Protein AF-A0A6A0AC71-F1 (afdb_monomer_lite)

pLDDT: mean 83.36, std 10.9, range [49.0, 97.31]

Structure (mmCIF, N/CA/C/O backbone):
data_AF-A0A6A0AC71-F1
#
_entry.id   AF-A0A6A0AC71-F1
#
loop_
_atom_site.group_PDB
_atom_site.id
_atom_site.type_symbol
_atom_site.label_atom_id
_atom_site.label_alt_id
_atom_site.label_comp_id
_atom_site.label_asym_id
_atom_site.label_entity_id
_atom_site.label_seq_id
_atom_site.pdbx_PDB_ins_code
_atom_site.Cartn_x
_atom_site.Cartn_y
_atom_site.Cartn_z
_atom_site.occupancy
_atom_site.B_iso_or_equiv
_atom_site.auth_seq_id
_atom_site.auth_comp_id
_atom_site.auth_asym_id
_atom_site.auth_atom_id
_atom_site.pdbx_PDB_model_num
ATOM 1 N N . LEU A 1 1 ? 9.031 6.923 -9.572 1.00 49.00 1 LEU A N 1
ATOM 2 C CA . LEU A 1 1 ? 8.028 7.834 -8.968 1.00 49.00 1 LEU A CA 1
ATOM 3 C C . LEU A 1 1 ? 6.753 7.114 -8.501 1.00 49.00 1 LEU A C 1
ATOM 5 O O . LEU A 1 1 ? 6.324 7.407 -7.401 1.00 49.00 1 LEU A O 1
ATOM 9 N N . ALA A 1 2 ? 6.187 6.141 -9.233 1.00 58.62 2 ALA A N 1
ATOM 10 C CA . ALA A 1 2 ? 4.900 5.517 -8.858 1.00 58.62 2 ALA A CA 1
ATOM 11 C C . ALA A 1 2 ? 4.961 4.299 -7.903 1.00 58.62 2 ALA A C 1
ATOM 13 O O . ALA A 1 2 ? 3.940 3.901 -7.349 1.00 58.62 2 ALA A O 1
ATOM 14 N N . LEU A 1 3 ? 6.137 3.696 -7.689 1.00 66.56 3 LEU A N 1
ATOM 15 C CA . LEU A 1 3 ? 6.235 2.428 -6.953 1.00 66.56 3 LEU A CA 1
ATOM 16 C C . LEU A 1 3 ? 5.978 2.564 -5.444 1.00 66.56 3 LEU A C 1
ATOM 18 O O . LEU A 1 3 ? 5.352 1.694 -4.841 1.00 66.56 3 LEU A O 1
ATOM 22 N N . VAL A 1 4 ? 6.471 3.650 -4.840 1.00 64.31 4 VAL A N 1
ATOM 23 C CA . VAL A 1 4 ? 6.308 3.925 -3.404 1.00 64.31 4 VAL A CA 1
ATOM 24 C C . VAL A 1 4 ? 4.842 4.228 -3.069 1.00 64.31 4 VAL A C 1
ATOM 26 O O . VAL A 1 4 ? 4.329 3.539 -2.191 1.00 64.31 4 VAL A O 1
ATOM 29 N N . PRO A 1 5 ? 4.131 5.118 -3.797 1.00 66.00 5 PRO A N 1
ATOM 30 C CA . PRO A 1 5 ? 2.692 5.316 -3.612 1.00 66.00 5 PRO A CA 1
ATOM 31 C C . PRO A 1 5 ? 1.892 4.013 -3.732 1.00 66.00 5 PRO A C 1
ATOM 33 O O . PRO A 1 5 ? 1.213 3.633 -2.789 1.00 66.00 5 PRO A O 1
ATOM 36 N N . MET A 1 6 ? 2.074 3.241 -4.815 1.00 72.69 6 MET A N 1
ATOM 37 C CA . MET A 1 6 ? 1.375 1.959 -5.017 1.00 72.69 6 MET A CA 1
ATOM 38 C C . MET A 1 6 ? 1.586 0.980 -3.850 1.00 72.69 6 MET A C 1
ATOM 40 O O . MET A 1 6 ? 0.673 0.265 -3.440 1.00 72.69 6 MET A O 1
ATOM 44 N N . SER A 1 7 ? 2.802 0.944 -3.307 1.00 71.88 7 SER A N 1
ATOM 45 C CA . SER A 1 7 ? 3.137 0.050 -2.201 1.00 71.88 7 SER A CA 1
ATOM 46 C C . SER A 1 7 ? 2.624 0.572 -0.850 1.00 71.88 7 SER A C 1
ATOM 48 O O . SER A 1 7 ? 2.307 -0.230 0.028 1.00 71.88 7 SER A O 1
ATOM 50 N N . GLN A 1 8 ? 2.520 1.893 -0.674 1.00 72.25 8 GLN A N 1
ATOM 51 C CA . GLN A 1 8 ? 1.940 2.527 0.512 1.00 72.25 8 GLN A CA 1
ATOM 52 C C . GLN A 1 8 ? 0.417 2.357 0.562 1.00 72.25 8 GLN A C 1
ATOM 54 O O . GLN A 1 8 ? -0.082 1.966 1.618 1.00 72.25 8 GLN A O 1
ATOM 59 N N . GLU A 1 9 ? -0.295 2.496 -0.560 1.00 76.12 9 GLU A N 1
ATOM 60 C CA . GLU A 1 9 ? -1.743 2.215 -0.612 1.00 76.12 9 GLU A CA 1
ATOM 61 C C . GLU A 1 9 ? -2.036 0.744 -0.278 1.00 76.12 9 GLU A C 1
ATOM 63 O O . GLU A 1 9 ? -2.939 0.424 0.498 1.00 76.12 9 GLU A O 1
ATOM 68 N N . ALA A 1 10 ? -1.177 -0.182 -0.727 1.00 76.62 10 ALA A N 1
ATOM 69 C CA . ALA A 1 10 ? -1.283 -1.593 -0.353 1.00 76.62 10 ALA A CA 1
ATOM 70 C C . ALA A 1 10 ? -1.070 -1.844 1.153 1.00 76.62 10 ALA A C 1
ATOM 72 O O . ALA A 1 10 ? -1.582 -2.830 1.687 1.00 76.62 10 ALA A O 1
ATOM 73 N N . ARG A 1 11 ? -0.342 -0.972 1.868 1.00 77.19 11 ARG A N 1
ATOM 74 C CA . ARG A 1 11 ? -0.282 -1.012 3.343 1.00 77.19 11 ARG A CA 1
ATOM 75 C C . ARG A 1 11 ? -1.524 -0.408 3.986 1.00 77.19 11 ARG A C 1
ATOM 77 O O . ARG A 1 11 ? -1.878 -0.843 5.083 1.00 77.19 11 ARG A O 1
ATOM 84 N N . GLY A 1 12 ? -2.179 0.549 3.331 1.00 75.44 12 GLY A N 1
ATOM 85 C CA . GLY A 1 12 ? -3.483 1.077 3.734 1.00 75.44 12 GLY A CA 1
ATOM 86 C C . GLY A 1 12 ? -4.519 -0.039 3.897 1.00 75.44 12 GLY A C 1
ATOM 87 O O . GLY A 1 12 ? -5.210 -0.083 4.915 1.00 75.44 12 GLY A O 1
ATOM 88 N N . LEU A 1 13 ? -4.516 -1.027 2.993 1.00 75.88 13 LEU A N 1
ATOM 89 C CA . LEU A 1 13 ? -5.344 -2.242 3.094 1.00 75.88 13 LEU A CA 1
ATOM 90 C C . LEU A 1 13 ? -5.103 -3.025 4.395 1.00 75.88 13 LEU A C 1
ATOM 92 O O . LEU A 1 13 ? -6.041 -3.437 5.088 1.00 75.88 13 LEU A O 1
ATOM 96 N N . ASP A 1 14 ? -3.832 -3.223 4.746 1.00 77.62 14 ASP A N 1
ATOM 97 C CA . ASP A 1 14 ? -3.432 -4.001 5.919 1.00 77.62 14 ASP A CA 1
ATOM 98 C C . ASP A 1 14 ? -3.721 -3.240 7.223 1.00 77.62 14 ASP A C 1
ATOM 100 O O . ASP A 1 14 ? -4.229 -3.804 8.196 1.00 77.62 14 ASP A O 1
ATOM 104 N N . ALA A 1 15 ? -3.370 -1.954 7.264 1.00 83.88 15 ALA A N 1
ATOM 105 C CA . ALA A 1 15 ? -3.467 -1.115 8.452 1.00 83.88 15 ALA A CA 1
ATOM 106 C C . ALA A 1 15 ? -4.898 -0.634 8.717 1.00 83.88 15 ALA A C 1
ATOM 108 O O . ALA A 1 15 ? -5.348 -0.702 9.861 1.00 83.88 15 ALA A O 1
ATOM 109 N N . GLY A 1 16 ? -5.621 -0.210 7.678 1.00 87.31 16 GLY A N 1
ATOM 110 C CA . GLY A 1 16 ? -6.992 0.288 7.775 1.00 87.31 16 GLY A CA 1
ATOM 111 C C . GLY A 1 16 ? -7.946 -0.776 8.303 1.00 87.31 16 GLY A C 1
ATOM 112 O O . GLY A 1 16 ? -8.660 -0.533 9.272 1.00 87.31 16 GLY A O 1
ATOM 113 N N . THR A 1 17 ? -7.870 -2.004 7.779 1.00 86.50 17 THR A N 1
ATOM 114 C CA . THR A 1 17 ? -8.710 -3.115 8.261 1.00 86.50 17 THR A CA 1
ATOM 115 C C . THR A 1 17 ? -8.447 -3.434 9.739 1.00 86.50 17 THR A C 1
ATOM 117 O O . THR A 1 17 ? -9.380 -3.627 10.518 1.00 86.50 17 THR A O 1
ATOM 120 N N . ARG A 1 18 ? -7.175 -3.438 10.170 1.00 88.94 18 ARG A N 1
ATOM 121 C CA . ARG A 1 18 ? -6.819 -3.658 11.585 1.00 88.94 18 ARG A CA 1
ATOM 122 C C . ARG A 1 18 ? -7.280 -2.517 12.488 1.00 88.94 18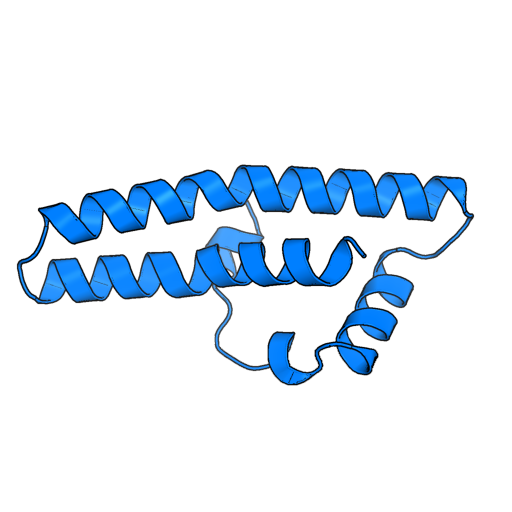 ARG A C 1
ATOM 124 O 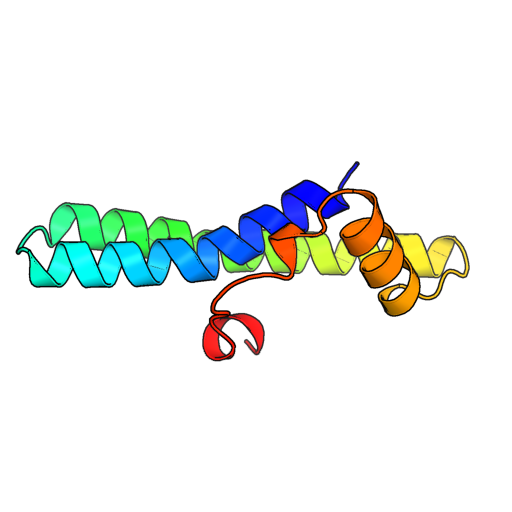O . ARG A 1 18 ? -7.698 -2.769 13.618 1.00 88.94 18 ARG A O 1
ATOM 131 N N . LEU A 1 19 ? -7.185 -1.277 12.015 1.00 91.56 19 LEU A N 1
ATOM 132 C CA . LEU A 1 19 ? -7.642 -0.105 12.755 1.00 91.56 19 LEU A CA 1
ATOM 133 C C . LEU A 1 19 ? -9.167 -0.113 12.911 1.00 91.56 19 LEU A C 1
ATOM 135 O O . LEU A 1 19 ? -9.650 0.084 14.021 1.00 91.56 19 LEU A O 1
ATOM 139 N N . ALA A 1 20 ? -9.912 -0.425 11.848 1.00 92.75 20 ALA A N 1
ATOM 140 C CA . ALA A 1 20 ? -11.366 -0.570 11.903 1.00 92.75 20 ALA A CA 1
ATOM 141 C C . ALA A 1 20 ? -11.796 -1.650 12.913 1.00 92.75 20 ALA A C 1
ATOM 143 O O . ALA A 1 20 ? -12.681 -1.412 13.738 1.00 92.75 20 ALA A O 1
ATOM 144 N N . ALA A 1 21 ? -11.116 -2.803 12.921 1.00 92.06 21 ALA A N 1
ATOM 145 C CA . ALA A 1 21 ? -11.372 -3.867 13.893 1.00 92.06 21 ALA A CA 1
ATOM 146 C C . ALA A 1 21 ? -11.117 -3.412 15.342 1.00 92.06 21 ALA A C 1
ATOM 148 O O . ALA A 1 21 ? -11.920 -3.690 16.232 1.00 92.06 21 ALA A O 1
ATOM 149 N N . ARG A 1 22 ? -10.029 -2.665 15.583 1.00 94.12 22 ARG A N 1
ATOM 150 C CA . ARG A 1 22 ? -9.729 -2.087 16.904 1.00 94.12 22 ARG A CA 1
ATOM 151 C C . ARG A 1 22 ? -10.785 -1.079 17.352 1.00 94.12 22 ARG A C 1
ATOM 153 O O . ARG A 1 22 ? -11.237 -1.163 18.485 1.00 94.12 22 ARG A O 1
ATOM 160 N N . LEU A 1 23 ? -11.194 -0.168 16.469 1.00 96.38 23 LEU A N 1
ATOM 161 C CA . LEU A 1 23 ? -12.219 0.840 16.762 1.00 96.38 23 LEU A CA 1
ATOM 162 C C . LEU A 1 23 ? -13.568 0.194 17.100 1.00 96.38 23 LEU A C 1
ATOM 164 O O . LEU A 1 23 ? -14.202 0.582 18.077 1.00 96.38 23 LEU A O 1
ATOM 168 N N . THR A 1 24 ? -13.944 -0.853 16.360 1.00 95.56 24 THR A N 1
ATOM 169 C CA . THR A 1 24 ? -15.139 -1.664 16.647 1.00 95.56 24 THR A CA 1
ATOM 170 C C . THR A 1 24 ? -15.054 -2.299 18.038 1.00 95.56 24 THR A C 1
ATOM 172 O O . THR A 1 24 ? -15.992 -2.194 18.823 1.00 95.56 24 THR A O 1
ATOM 175 N N . GLY A 1 25 ? -13.911 -2.907 18.383 1.00 95.31 25 GLY A N 1
ATOM 176 C CA . GLY A 1 25 ? -13.685 -3.503 19.706 1.00 95.31 25 GLY A CA 1
ATOM 177 C C . GLY A 1 25 ? -13.718 -2.493 20.860 1.00 95.31 25 GLY A C 1
ATOM 178 O O . GLY A 1 25 ? -14.089 -2.853 21.973 1.00 95.31 25 GLY A O 1
ATOM 179 N N . SER A 1 26 ? -13.388 -1.228 20.589 1.00 96.25 26 SER A N 1
ATOM 180 C CA . SER A 1 26 ? -13.495 -0.116 21.542 1.00 96.25 26 SER A CA 1
ATOM 181 C C . SER A 1 26 ? -14.887 0.536 21.588 1.00 96.25 26 SER A C 1
ATOM 183 O O . SER A 1 26 ? -15.079 1.485 22.345 1.00 96.25 26 SER A O 1
ATOM 185 N N . GLY A 1 27 ? -15.852 0.065 20.789 1.00 96.62 27 GLY A N 1
ATOM 186 C CA . GLY A 1 27 ? -17.216 0.603 20.722 1.00 96.62 27 GLY A CA 1
ATOM 187 C C . GLY A 1 27 ? -17.399 1.823 19.810 1.00 96.62 27 GLY A C 1
ATOM 188 O O . GLY A 1 27 ? -18.522 2.310 19.669 1.00 96.62 27 GLY A O 1
ATOM 189 N N . ASP A 1 28 ? -16.346 2.304 19.140 1.00 97.25 28 ASP A N 1
ATOM 190 C CA . ASP A 1 28 ? -16.431 3.410 18.177 1.00 97.25 28 ASP A CA 1
ATOM 191 C C . ASP A 1 28 ? -16.772 2.899 16.769 1.00 97.25 28 ASP A C 1
ATOM 193 O O . ASP A 1 28 ? -15.961 2.883 15.835 1.00 97.25 28 ASP A O 1
ATOM 197 N N . ASN A 1 29 ? -18.022 2.468 16.618 1.00 96.25 29 ASN A N 1
ATOM 198 C CA . ASN A 1 29 ? -18.525 1.898 15.369 1.00 96.25 29 ASN A CA 1
ATOM 199 C C . ASN A 1 29 ? -18.590 2.924 14.227 1.00 96.25 29 ASN A C 1
ATOM 201 O O . ASN A 1 29 ? -18.470 2.557 13.057 1.00 96.25 29 ASN A O 1
ATOM 205 N N . ARG A 1 30 ? -18.762 4.216 14.543 1.00 97.31 30 ARG A N 1
ATOM 206 C CA . ARG A 1 30 ? -18.835 5.274 13.528 1.00 97.31 30 ARG A CA 1
ATOM 207 C C . ARG A 1 30 ? -17.477 5.472 12.865 1.00 97.31 30 ARG A C 1
ATOM 209 O O . ARG A 1 30 ? -17.399 5.455 11.636 1.00 97.31 30 ARG A O 1
ATOM 216 N N . SER A 1 31 ? -16.419 5.632 13.657 1.00 96.75 31 SER A N 1
ATOM 217 C CA . SER A 1 31 ? -15.067 5.775 13.114 1.00 96.75 31 SER A CA 1
ATOM 218 C C . SER A 1 31 ? -14.615 4.492 12.420 1.00 96.75 31 SER A C 1
ATOM 220 O O . SER A 1 31 ? -14.023 4.563 11.344 1.00 96.75 31 SER A O 1
ATOM 222 N N . ALA A 1 32 ? -14.956 3.320 12.972 1.00 96.38 32 ALA A N 1
ATOM 223 C CA . ALA A 1 32 ? -14.663 2.035 12.339 1.00 96.38 32 ALA A CA 1
ATOM 224 C C . ALA A 1 32 ? -15.247 1.936 10.920 1.00 96.38 32 ALA A C 1
ATOM 226 O O . ALA A 1 32 ? -14.531 1.555 9.996 1.00 96.38 32 ALA A O 1
ATOM 227 N N . ALA A 1 33 ? -16.509 2.336 10.724 1.00 95.31 33 ALA A N 1
ATOM 228 C CA . ALA A 1 33 ? -17.163 2.310 9.415 1.00 95.31 33 ALA A CA 1
ATOM 229 C C . ALA A 1 33 ? -16.487 3.241 8.391 1.00 95.31 33 ALA A C 1
ATOM 231 O O . ALA A 1 33 ? -16.327 2.870 7.228 1.00 95.31 33 ALA A O 1
ATOM 232 N N . ILE A 1 34 ? -16.048 4.429 8.822 1.00 95.62 34 ILE A N 1
ATOM 233 C CA . ILE A 1 34 ? -15.318 5.375 7.962 1.00 95.62 34 ILE A CA 1
ATOM 234 C C . ILE A 1 34 ? -13.972 4.777 7.539 1.00 95.62 34 ILE A C 1
ATOM 236 O O . ILE A 1 34 ? -13.665 4.734 6.349 1.00 95.62 34 ILE A O 1
ATOM 240 N N . VAL A 1 35 ? -13.194 4.263 8.496 1.00 94.12 35 VAL A N 1
ATOM 241 C CA . VAL A 1 35 ? -11.888 3.644 8.220 1.00 94.12 35 VAL A CA 1
ATOM 242 C C . VAL A 1 35 ? -12.035 2.423 7.311 1.00 94.12 35 VAL A C 1
ATOM 244 O O . VAL A 1 35 ? -11.234 2.238 6.398 1.00 94.12 35 VAL A O 1
ATOM 247 N N . GLN A 1 36 ? -13.072 1.609 7.522 1.00 92.19 36 GLN A N 1
ATOM 248 C CA . GLN A 1 36 ? -13.360 0.442 6.691 1.00 92.19 36 GLN A CA 1
ATOM 249 C C . GLN A 1 36 ? -13.639 0.836 5.236 1.00 92.19 36 GLN A C 1
ATOM 251 O O . GLN A 1 36 ? -13.147 0.168 4.329 1.00 92.19 36 GLN A O 1
ATOM 256 N N . ARG A 1 37 ? -14.399 1.915 5.013 1.00 92.69 37 ARG A N 1
ATOM 257 C CA . ARG A 1 37 ? -14.691 2.421 3.669 1.00 92.69 37 ARG A CA 1
ATOM 258 C C . ARG A 1 37 ? -13.434 2.937 2.973 1.00 92.69 37 ARG A C 1
ATOM 260 O O . ARG A 1 37 ? -13.183 2.539 1.844 1.00 92.69 37 ARG A O 1
ATOM 267 N N . ILE A 1 38 ? -12.620 3.737 3.664 1.00 90.00 38 ILE A N 1
ATOM 268 C CA . ILE A 1 38 ? -11.339 4.227 3.126 1.00 90.00 38 ILE A CA 1
ATOM 269 C C . ILE A 1 38 ? -10.453 3.039 2.728 1.00 90.00 38 ILE A C 1
ATOM 271 O O . ILE A 1 38 ? -9.977 2.965 1.603 1.00 90.00 38 ILE A O 1
ATOM 275 N N . ALA A 1 39 ? -10.314 2.044 3.609 1.00 88.25 39 ALA A N 1
ATOM 276 C CA . ALA A 1 39 ? -9.530 0.847 3.313 1.00 88.25 39 ALA A CA 1
ATOM 277 C C . ALA A 1 39 ? -10.070 0.048 2.111 1.00 88.25 39 ALA A C 1
ATOM 279 O O . ALA A 1 39 ? -9.298 -0.611 1.427 1.00 88.25 39 ALA A O 1
ATOM 280 N N . GLN A 1 40 ? -11.378 0.078 1.840 1.00 87.25 40 GLN A N 1
ATOM 281 C CA . GLN A 1 40 ? -11.950 -0.573 0.657 1.00 87.25 40 GLN A CA 1
ATOM 282 C C . GLN A 1 40 ? -11.624 0.184 -0.636 1.00 87.25 40 GLN A C 1
ATOM 284 O O . GLN A 1 40 ? -11.359 -0.456 -1.653 1.00 87.25 40 GLN A O 1
ATOM 289 N N . GLU A 1 41 ? -11.615 1.517 -0.601 1.00 87.06 41 GLU A N 1
ATOM 290 C CA . GLU A 1 41 ? -11.296 2.363 -1.759 1.00 87.06 41 GLU A CA 1
ATOM 291 C C . GLU A 1 41 ? -9.841 2.151 -2.231 1.00 87.06 41 GLU A C 1
ATOM 293 O O . GLU A 1 41 ? -9.586 2.089 -3.438 1.00 87.06 41 GLU A O 1
ATOM 298 N N . GLU A 1 42 ? -8.913 1.868 -1.307 1.00 86.69 42 GLU A N 1
ATOM 299 C CA . GLU A 1 42 ? -7.504 1.612 -1.644 1.00 86.69 42 GLU A CA 1
ATOM 300 C C . GLU A 1 42 ? -7.272 0.376 -2.532 1.00 86.69 42 GLU A C 1
ATOM 302 O O . GLU A 1 42 ? -6.261 0.301 -3.233 1.00 86.69 42 GLU A O 1
ATOM 307 N N . HIS A 1 43 ? -8.203 -0.588 -2.589 1.00 83.88 43 HIS A N 1
ATOM 308 C CA . HIS A 1 43 ? -8.069 -1.733 -3.502 1.00 83.88 43 HIS A CA 1
ATOM 309 C C . HIS A 1 43 ? -8.024 -1.285 -4.965 1.00 83.88 43 HIS A C 1
ATOM 311 O O . HIS A 1 43 ? -7.185 -1.757 -5.738 1.00 83.88 43 HIS A O 1
ATOM 317 N N . ALA A 1 44 ? -8.914 -0.365 -5.345 1.00 84.88 44 ALA A N 1
ATOM 318 C CA . ALA A 1 44 ? -8.978 0.143 -6.709 1.00 84.88 44 ALA A CA 1
ATOM 319 C C . ALA A 1 44 ? -7.720 0.954 -7.047 1.00 84.88 44 ALA A C 1
ATOM 321 O O . ALA A 1 44 ? -7.164 0.802 -8.136 1.00 84.88 44 ALA A O 1
ATOM 322 N N . HIS A 1 45 ? -7.222 1.750 -6.097 1.00 84.44 45 HIS A N 1
ATOM 323 C CA . HIS A 1 45 ? -5.986 2.515 -6.263 1.00 84.44 45 HIS A CA 1
ATOM 324 C C . HIS A 1 45 ? -4.778 1.601 -6.501 1.00 84.44 45 HIS A C 1
ATOM 326 O O . HIS A 1 45 ? -4.029 1.795 -7.464 1.00 84.44 45 HIS A O 1
ATOM 332 N N . VAL A 1 46 ? -4.623 0.552 -5.684 1.00 85.50 46 VAL A N 1
ATOM 333 C CA . VAL A 1 46 ? -3.547 -0.439 -5.845 1.00 85.50 46 VAL A CA 1
ATOM 334 C C . VAL A 1 46 ? -3.665 -1.162 -7.186 1.00 85.50 46 VAL A C 1
ATOM 336 O O . VAL A 1 46 ? -2.666 -1.287 -7.896 1.00 85.50 46 VAL A O 1
ATOM 339 N N . ALA A 1 47 ? -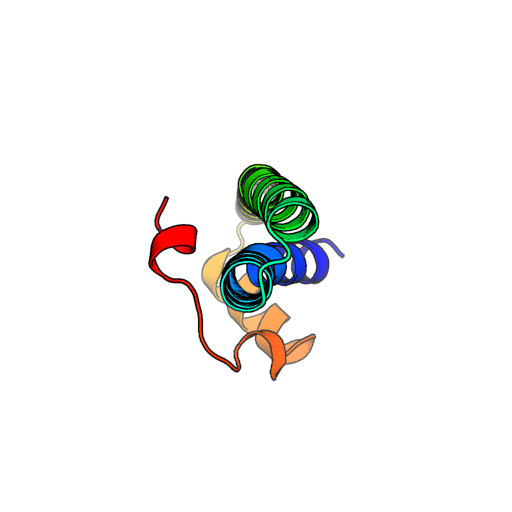4.866 -1.605 -7.570 1.00 86.31 47 ALA A N 1
ATOM 340 C CA . ALA A 1 47 ? -5.091 -2.312 -8.831 1.00 86.31 47 ALA A CA 1
ATOM 341 C C . ALA A 1 47 ? -4.697 -1.463 -10.051 1.00 86.31 47 ALA A C 1
ATOM 343 O O . ALA A 1 47 ? -3.981 -1.940 -10.938 1.00 86.31 47 ALA A O 1
ATOM 344 N N . VAL A 1 48 ? -5.098 -0.188 -10.068 1.00 87.94 48 VAL A N 1
ATOM 345 C CA . VAL A 1 48 ? -4.721 0.767 -11.122 1.00 87.94 48 VAL A CA 1
ATOM 346 C C . VAL A 1 48 ? -3.207 0.983 -11.148 1.00 87.94 48 VAL A C 1
ATOM 348 O O . VAL A 1 48 ? -2.605 0.954 -12.225 1.00 87.94 48 VAL A O 1
ATOM 351 N N . GLY A 1 49 ? -2.572 1.134 -9.982 1.00 86.00 49 GLY A N 1
ATOM 352 C CA . GLY A 1 49 ? -1.118 1.262 -9.871 1.00 86.00 49 GLY A CA 1
ATOM 353 C C . GLY A 1 49 ? -0.374 0.057 -10.454 1.00 86.00 49 GLY A C 1
ATOM 354 O O . GLY A 1 49 ? 0.550 0.224 -11.253 1.00 86.00 49 GLY A O 1
ATOM 355 N N . VAL A 1 50 ? -0.819 -1.161 -10.127 1.00 87.38 50 VAL A N 1
ATOM 356 C CA . VAL A 1 50 ? -0.231 -2.408 -10.640 1.00 87.38 50 VAL A CA 1
ATOM 357 C C . VAL A 1 50 ? -0.403 -2.518 -12.154 1.00 87.38 50 VAL A C 1
ATOM 359 O O . VAL A 1 50 ? 0.544 -2.896 -12.847 1.00 87.38 50 VAL A O 1
ATOM 362 N N . ALA A 1 51 ? -1.583 -2.183 -12.682 1.00 89.25 51 ALA A N 1
ATOM 363 C CA . ALA A 1 51 ? -1.854 -2.226 -14.117 1.00 89.25 51 ALA A CA 1
ATOM 364 C C . ALA A 1 51 ? -0.944 -1.264 -14.899 1.00 89.25 51 ALA A C 1
ATOM 366 O O . ALA A 1 51 ? -0.331 -1.662 -15.893 1.00 89.25 51 ALA A O 1
ATOM 367 N N . TRP A 1 52 ? -0.792 -0.027 -14.420 1.00 89.75 52 TRP A N 1
ATOM 368 C CA . TRP A 1 52 ? 0.113 0.951 -15.026 1.00 89.75 52 TRP A CA 1
ATOM 369 C C . TRP A 1 52 ? 1.574 0.530 -14.937 1.00 89.75 52 TRP A C 1
ATOM 371 O O . TRP A 1 52 ? 2.298 0.633 -15.926 1.00 89.75 52 TRP A O 1
ATOM 381 N N . PHE A 1 53 ? 2.007 0.024 -13.782 1.00 88.25 53 PHE A N 1
ATOM 382 C CA . PHE A 1 53 ? 3.378 -0.443 -13.609 1.00 88.25 53 PHE A CA 1
ATOM 383 C C . PHE A 1 53 ? 3.715 -1.575 -14.584 1.00 88.25 53 PHE A C 1
ATOM 385 O O . PHE A 1 53 ? 4.750 -1.513 -15.247 1.00 88.25 53 PHE A O 1
ATOM 392 N N . LYS A 1 54 ? 2.817 -2.559 -14.735 1.00 89.81 54 LYS A N 1
ATO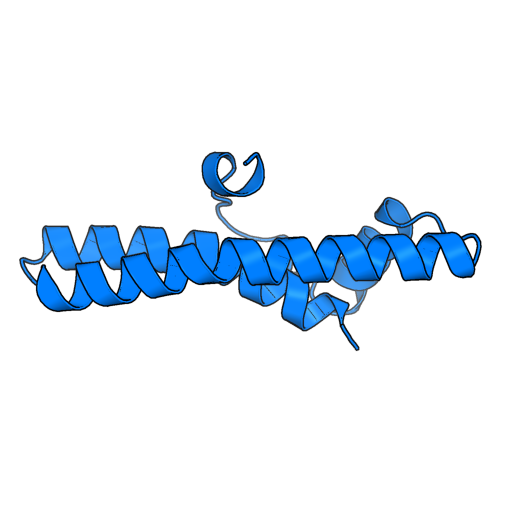M 393 C CA . LYS A 1 54 ? 2.963 -3.631 -15.729 1.00 89.81 54 LYS A CA 1
ATOM 394 C C . LYS A 1 54 ? 3.050 -3.070 -17.144 1.00 89.81 54 LYS A C 1
ATOM 396 O O . LYS A 1 54 ? 4.021 -3.349 -17.830 1.00 89.81 54 LYS A O 1
ATOM 401 N N . ARG A 1 55 ? 2.120 -2.192 -17.533 1.00 91.06 55 ARG A N 1
ATOM 402 C CA . ARG A 1 55 ? 2.100 -1.595 -18.877 1.00 91.06 55 ARG A CA 1
ATOM 403 C C . ARG A 1 55 ? 3.382 -0.829 -19.212 1.00 91.06 55 ARG A C 1
ATOM 405 O O . ARG A 1 55 ? 3.847 -0.894 -20.344 1.00 91.06 55 ARG A O 1
ATOM 412 N N . VAL A 1 56 ? 3.951 -0.106 -18.248 1.00 91.25 56 VAL A N 1
ATOM 413 C CA . VAL A 1 56 ? 5.229 0.599 -18.432 1.00 91.25 56 VAL A CA 1
ATOM 414 C C . VAL A 1 56 ? 6.391 -0.386 -18.540 1.00 91.25 56 VAL A C 1
ATOM 416 O O . VAL A 1 56 ? 7.262 -0.187 -19.377 1.00 91.25 56 VAL A O 1
ATOM 419 N N . CYS A 1 57 ? 6.407 -1.444 -17.727 1.00 92.31 57 CYS A N 1
ATOM 420 C CA . CYS A 1 57 ? 7.433 -2.479 -17.827 1.00 92.31 57 CYS A CA 1
ATOM 421 C C . CYS A 1 57 ? 7.387 -3.175 -19.191 1.00 92.31 57 CYS A C 1
ATOM 423 O O . CYS A 1 57 ? 8.425 -3.293 -19.829 1.00 92.31 57 CYS A O 1
ATOM 425 N N . ASP A 1 58 ? 6.193 -3.533 -19.666 1.00 93.56 58 ASP A N 1
ATOM 426 C CA . ASP A 1 58 ? 5.996 -4.167 -20.972 1.00 93.56 58 ASP A CA 1
ATOM 427 C C . ASP A 1 58 ? 6.465 -3.251 -22.113 1.00 93.56 58 ASP A C 1
ATOM 429 O O . ASP A 1 58 ? 7.152 -3.692 -23.028 1.00 93.56 58 ASP A O 1
ATOM 433 N N . ALA A 1 59 ? 6.155 -1.951 -22.042 1.00 94.50 59 ALA A N 1
ATOM 434 C CA . ALA A 1 59 ? 6.586 -0.971 -23.043 1.00 94.50 59 ALA A CA 1
ATOM 435 C C . ALA A 1 59 ? 8.108 -0.736 -23.068 1.00 94.50 59 ALA A C 1
ATOM 437 O O . ALA A 1 59 ? 8.633 -0.246 -24.066 1.00 94.50 59 ALA A O 1
ATOM 438 N N . LEU A 1 60 ? 8.804 -1.049 -21.973 1.00 94.25 60 LEU A N 1
ATOM 439 C CA . LEU A 1 60 ? 10.252 -0.889 -21.824 1.00 94.25 60 LEU A CA 1
ATOM 440 C C . LEU A 1 60 ? 11.015 -2.221 -21.910 1.00 94.25 60 LEU A C 1
ATOM 442 O O . LEU A 1 60 ? 12.222 -2.227 -21.680 1.00 94.25 60 LEU A O 1
ATOM 446 N N . ASP A 1 61 ? 10.325 -3.327 -22.204 1.00 94.44 61 ASP A N 1
ATOM 447 C CA . ASP A 1 61 ? 10.868 -4.694 -22.193 1.00 94.44 61 ASP A CA 1
ATOM 448 C C . ASP A 1 61 ? 11.551 -5.073 -20.860 1.00 94.44 61 ASP A C 1
ATOM 450 O O . ASP A 1 61 ? 12.609 -5.700 -20.792 1.00 94.44 61 ASP A O 1
ATOM 454 N N . LEU A 1 62 ? 10.944 -4.647 -19.748 1.00 93.50 62 LEU A N 1
ATOM 455 C CA . LEU A 1 62 ? 11.430 -4.895 -18.393 1.00 93.50 62 LEU A CA 1
ATOM 456 C C . LEU A 1 62 ? 10.609 -5.980 -17.695 1.00 93.50 62 LEU A C 1
ATOM 458 O O . LEU A 1 62 ? 9.382 -6.013 -17.743 1.00 93.50 62 LEU A O 1
ATOM 462 N N . GLN A 1 63 ? 11.287 -6.822 -16.916 1.00 92.88 63 GLN A N 1
ATOM 463 C CA . GLN A 1 63 ? 10.630 -7.817 -16.070 1.00 92.88 63 GLN A CA 1
ATOM 464 C C . GLN A 1 63 ? 10.025 -7.156 -14.821 1.00 92.88 63 GLN A C 1
ATOM 466 O O . GLN A 1 63 ? 10.714 -6.938 -13.819 1.00 92.88 63 GLN A O 1
ATOM 471 N N . ALA A 1 64 ? 8.719 -6.870 -14.855 1.00 87.88 64 ALA A N 1
ATOM 472 C CA . ALA A 1 64 ? 8.011 -6.101 -13.824 1.00 87.88 64 ALA A CA 1
ATOM 473 C C . ALA A 1 64 ? 8.264 -6.599 -12.388 1.00 87.88 64 ALA A C 1
ATOM 475 O O . ALA A 1 64 ? 8.570 -5.812 -11.496 1.00 87.88 64 ALA A O 1
ATOM 476 N N . VAL A 1 65 ? 8.187 -7.912 -12.147 1.00 87.31 65 VAL A N 1
ATOM 477 C CA . VAL A 1 65 ? 8.376 -8.489 -10.802 1.00 87.31 65 VAL A CA 1
ATOM 478 C C . VAL A 1 65 ? 9.801 -8.280 -10.287 1.00 87.31 65 VAL A C 1
ATOM 480 O O . VAL A 1 65 ? 9.993 -7.956 -9.113 1.00 87.31 65 VAL A O 1
ATOM 483 N N . GLN A 1 66 ? 10.803 -8.463 -11.150 1.00 89.06 66 GLN A N 1
ATOM 484 C CA . GLN A 1 66 ? 12.205 -8.269 -10.783 1.00 89.06 66 GLN A CA 1
ATOM 485 C C . GLN A 1 66 ? 12.486 -6.792 -10.508 1.00 89.06 66 GLN A C 1
ATOM 487 O O . GLN A 1 66 ? 13.070 -6.464 -9.475 1.00 89.06 66 GLN A O 1
ATOM 492 N N . LEU A 1 67 ? 11.991 -5.906 -11.378 1.00 88.25 67 LEU A N 1
ATOM 493 C CA . LEU A 1 67 ? 12.125 -4.463 -11.216 1.00 88.25 67 LEU A CA 1
ATOM 494 C C . LEU A 1 67 ? 11.454 -3.978 -9.928 1.00 88.25 67 LEU A C 1
ATOM 496 O O . LEU A 1 67 ? 12.057 -3.213 -9.178 1.00 88.25 67 LEU A O 1
ATOM 500 N N . PHE A 1 68 ? 10.244 -4.460 -9.635 1.00 86.19 68 PHE A N 1
ATOM 501 C CA . PHE A 1 68 ? 9.528 -4.133 -8.405 1.00 86.19 68 PHE A CA 1
ATOM 502 C C . PHE A 1 68 ? 10.329 -4.549 -7.173 1.00 86.19 68 PHE A C 1
ATOM 504 O O . PHE A 1 68 ? 10.580 -3.727 -6.297 1.00 86.19 68 PHE A O 1
ATOM 511 N N . ARG A 1 69 ? 10.793 -5.805 -7.118 1.00 84.62 69 ARG A N 1
ATOM 512 C CA . ARG A 1 69 ? 11.605 -6.304 -5.996 1.00 84.62 69 ARG A CA 1
ATOM 513 C C . ARG A 1 69 ? 12.877 -5.485 -5.805 1.00 84.62 69 ARG A C 1
ATOM 515 O O . ARG A 1 69 ? 13.177 -5.092 -4.680 1.00 84.62 69 ARG A O 1
ATOM 522 N N . HIS A 1 70 ? 13.584 -5.200 -6.895 1.00 87.25 70 HIS A N 1
ATOM 523 C CA . HIS A 1 70 ? 14.798 -4.393 -6.869 1.00 87.25 70 HIS A CA 1
ATOM 524 C C . HIS A 1 70 ? 14.522 -2.981 -6.335 1.00 87.25 70 HIS A C 1
ATOM 526 O O . HIS A 1 70 ? 15.185 -2.523 -5.407 1.00 87.25 70 HIS A O 1
ATOM 532 N N . GLN A 1 71 ? 13.502 -2.305 -6.867 1.00 85.12 71 GLN A N 1
ATOM 533 C CA . GLN A 1 71 ? 13.164 -0.941 -6.466 1.00 85.12 71 GLN A CA 1
ATOM 534 C C . GLN A 1 71 ? 12.627 -0.858 -5.033 1.00 85.12 71 GLN A C 1
ATOM 536 O O . GLN A 1 71 ? 13.017 0.055 -4.310 1.00 85.12 71 GLN A O 1
ATOM 541 N N . VAL A 1 72 ? 11.788 -1.801 -4.586 1.00 83.50 72 VAL A N 1
ATOM 542 C CA . VAL A 1 72 ? 11.338 -1.844 -3.184 1.00 83.50 72 VAL A CA 1
ATOM 543 C C . VAL A 1 72 ? 12.525 -2.076 -2.255 1.00 83.50 72 VAL A C 1
ATOM 545 O O . VAL A 1 72 ? 12.658 -1.363 -1.266 1.00 83.50 72 VAL A O 1
ATOM 548 N N . SER A 1 73 ? 13.421 -3.010 -2.579 1.00 82.12 73 SER A N 1
ATOM 549 C CA . SER A 1 73 ? 14.607 -3.261 -1.755 1.00 82.12 73 SER A CA 1
ATOM 550 C C . SER A 1 73 ? 15.527 -2.040 -1.668 1.00 82.12 73 SER A C 1
ATOM 552 O O . SER A 1 73 ? 16.090 -1.787 -0.607 1.00 82.12 73 SER A O 1
ATOM 554 N N . ALA A 1 74 ? 15.683 -1.293 -2.764 1.00 84.06 74 ALA A N 1
ATOM 555 C CA . ALA A 1 74 ? 16.571 -0.136 -2.824 1.00 84.06 74 ALA A CA 1
ATOM 556 C C . ALA A 1 74 ? 15.978 1.122 -2.170 1.00 84.06 74 ALA A C 1
ATOM 558 O O . ALA A 1 74 ? 16.696 1.877 -1.523 1.00 84.06 74 ALA A O 1
ATOM 559 N N . LEU A 1 75 ? 14.678 1.369 -2.352 1.00 79.38 75 LEU A N 1
ATOM 560 C CA . LEU A 1 75 ? 14.044 2.641 -1.985 1.00 79.38 75 LEU A CA 1
ATOM 561 C C . LEU A 1 75 ? 13.199 2.551 -0.716 1.00 79.38 75 LEU A C 1
ATOM 563 O O . LEU A 1 75 ? 12.909 3.569 -0.091 1.00 79.38 75 LEU A O 1
ATOM 567 N N . SER A 1 76 ? 12.716 1.363 -0.359 1.00 74.31 76 SER A N 1
ATOM 568 C CA . SER A 1 76 ? 11.792 1.179 0.761 1.00 74.31 76 SER A CA 1
ATOM 569 C C . SER A 1 76 ? 11.863 -0.246 1.328 1.00 74.31 76 SER A C 1
ATOM 571 O O . SER A 1 76 ? 10.881 -0.984 1.282 1.00 74.31 76 SER A O 1
ATOM 573 N N . PRO A 1 77 ? 13.001 -0.669 1.898 1.00 74.25 77 PRO A N 1
ATOM 574 C CA . PRO A 1 77 ? 13.161 -2.034 2.405 1.00 74.25 77 PRO A CA 1
ATOM 575 C C . PRO A 1 77 ? 12.161 -2.382 3.524 1.00 74.25 77 PRO A C 1
ATOM 577 O O . PRO A 1 77 ? 11.745 -3.532 3.658 1.00 74.25 77 PRO A O 1
ATOM 580 N N . ASP A 1 78 ? 11.708 -1.390 4.295 1.00 75.50 78 ASP A N 1
ATOM 581 C CA . ASP A 1 78 ? 10.728 -1.583 5.372 1.00 75.50 78 ASP A CA 1
ATOM 582 C C . ASP A 1 78 ? 9.300 -1.840 4.872 1.00 75.50 78 ASP A C 1
ATOM 584 O O . ASP A 1 78 ? 8.464 -2.334 5.627 1.00 75.50 78 ASP A O 1
ATOM 588 N N . LEU A 1 79 ? 9.012 -1.572 3.593 1.00 70.25 79 LEU A N 1
ATOM 589 C CA . LEU A 1 79 ? 7.735 -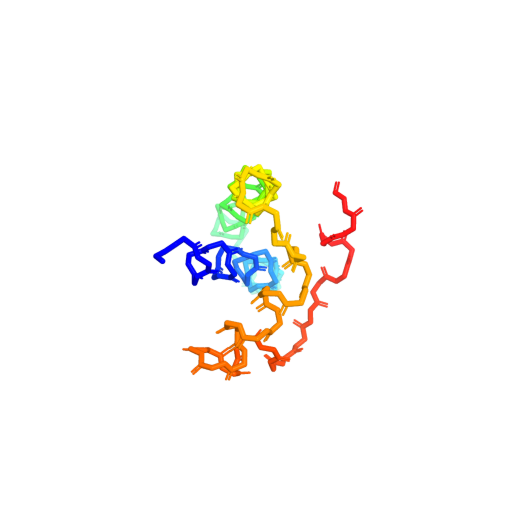1.929 2.967 1.00 70.25 79 LEU A CA 1
ATOM 590 C C . LEU A 1 79 ? 7.549 -3.453 2.858 1.00 70.25 79 LEU A C 1
ATOM 592 O O . LEU A 1 79 ? 6.415 -3.927 2.803 1.00 70.25 79 LEU A O 1
ATOM 596 N N . LEU A 1 80 ? 8.646 -4.220 2.877 1.00 67.50 80 LEU A N 1
ATOM 597 C CA . LEU A 1 80 ? 8.634 -5.687 2.897 1.00 67.50 80 LEU A CA 1
ATOM 598 C C . LEU A 1 80 ? 8.561 -6.271 4.317 1.00 67.50 80 LEU A C 1
ATOM 600 O O . LEU A 1 80 ? 8.496 -7.490 4.466 1.00 67.50 80 LEU A O 1
ATOM 604 N N . LYS A 1 81 ? 8.557 -5.431 5.360 1.00 66.44 81 LYS A N 1
ATOM 605 C CA . LYS A 1 81 ? 8.495 -5.861 6.762 1.00 66.44 81 LYS A CA 1
ATOM 606 C C . LYS A 1 81 ? 7.087 -5.670 7.339 1.00 66.44 81 LYS A C 1
ATOM 608 O O . LYS A 1 81 ? 6.477 -4.608 7.205 1.00 66.44 81 LYS A O 1
ATOM 613 N N . GLY A 1 82 ? 6.600 -6.679 8.063 1.00 67.50 82 GLY A N 1
ATOM 614 C CA . GLY A 1 82 ? 5.346 -6.632 8.826 1.00 67.50 82 GLY A CA 1
ATOM 615 C C . GLY A 1 82 ? 4.313 -7.675 8.395 1.00 67.50 82 GLY A C 1
ATOM 616 O O . GLY A 1 82 ? 4.560 -8.488 7.510 1.00 67.50 82 GLY A O 1
ATOM 617 N N . SER A 1 83 ? 3.152 -7.670 9.055 1.00 68.00 83 SER A N 1
ATOM 618 C CA . SER A 1 83 ? 2.052 -8.584 8.739 1.00 68.00 83 SER A CA 1
ATOM 619 C C . SER A 1 83 ? 1.238 -8.087 7.543 1.00 68.00 83 SER A C 1
ATOM 621 O O . SER A 1 83 ? 0.669 -6.990 7.565 1.00 68.00 83 SER A O 1
ATOM 623 N N . PHE A 1 84 ? 1.169 -8.926 6.511 1.00 71.50 84 PHE A N 1
ATOM 624 C CA . PHE A 1 84 ? 0.405 -8.677 5.292 1.00 71.50 84 PHE A CA 1
ATOM 625 C C . PHE A 1 84 ? -0.995 -9.291 5.384 1.00 71.50 84 PHE A C 1
ATOM 627 O O . PHE A 1 84 ? -1.162 -10.434 5.811 1.00 71.50 84 PHE A O 1
ATOM 634 N N . ASN A 1 85 ? -2.011 -8.557 4.934 1.00 67.44 85 ASN A N 1
ATOM 635 C CA . ASN A 1 85 ? -3.357 -9.074 4.728 1.00 67.44 85 ASN A CA 1
ATOM 636 C C . ASN A 1 85 ? -3.410 -9.790 3.373 1.00 67.44 85 ASN A C 1
ATOM 638 O O . ASN A 1 85 ? -3.818 -9.234 2.353 1.00 67.44 85 ASN A O 1
ATOM 642 N N . HIS A 1 86 ? -2.960 -11.045 3.360 1.00 73.25 86 HIS A N 1
ATOM 643 C CA . HIS A 1 86 ? -2.927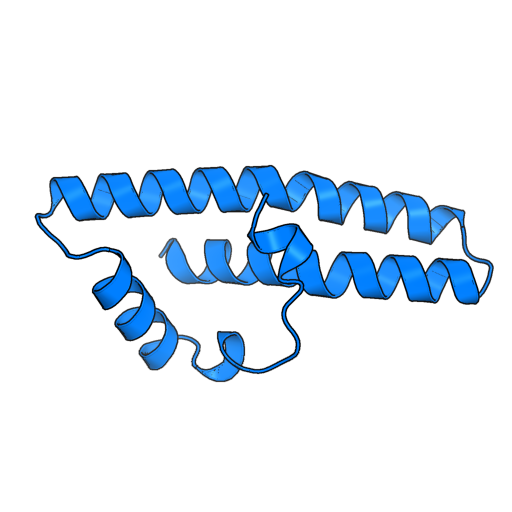 -11.861 2.145 1.00 73.25 86 HIS A CA 1
ATOM 644 C C . HIS A 1 86 ? -4.310 -12.031 1.502 1.00 73.25 86 HIS A C 1
ATOM 646 O O . HIS A 1 86 ? -4.395 -12.057 0.280 1.00 73.25 86 HIS A O 1
ATOM 652 N N . VAL A 1 87 ? -5.384 -12.073 2.299 1.00 71.81 87 VAL A N 1
ATOM 653 C CA . VAL A 1 87 ? -6.761 -12.202 1.793 1.00 71.81 87 VAL A CA 1
ATOM 654 C C . VAL A 1 87 ? -7.179 -10.962 1.006 1.00 71.81 87 VAL A C 1
ATOM 656 O O . VAL A 1 87 ? -7.749 -11.090 -0.072 1.00 71.81 87 VAL A O 1
ATOM 659 N N . ALA A 1 88 ? -6.869 -9.763 1.509 1.00 67.12 88 ALA A N 1
ATOM 660 C CA . ALA A 1 88 ? -7.118 -8.529 0.766 1.00 67.12 88 ALA A CA 1
ATOM 661 C C . ALA A 1 88 ? -6.257 -8.461 -0.507 1.00 67.12 88 ALA A C 1
ATOM 663 O O . ALA A 1 88 ? -6.721 -8.033 -1.553 1.00 67.12 88 ALA A O 1
ATOM 664 N N . ARG A 1 89 ? -5.014 -8.942 -0.454 1.00 68.69 89 ARG A N 1
ATOM 665 C CA . ARG A 1 89 ? -4.071 -8.845 -1.581 1.00 68.69 89 ARG A CA 1
ATOM 666 C C . ARG A 1 89 ? -4.268 -9.889 -2.691 1.00 68.69 89 ARG A C 1
ATOM 668 O O . ARG A 1 89 ? -3.610 -9.780 -3.719 1.00 68.69 89 ARG A O 1
ATOM 675 N N . GLN A 1 90 ? -5.100 -10.910 -2.478 1.00 67.31 90 GLN A N 1
ATOM 676 C CA . GLN A 1 90 ? -5.401 -11.963 -3.465 1.00 67.31 90 GLN A CA 1
ATOM 677 C C . GLN A 1 90 ? -6.710 -11.732 -4.239 1.00 67.31 90 GLN A C 1
ATOM 679 O O . GLN A 1 90 ? -7.007 -12.505 -5.148 1.00 67.31 90 GLN A O 1
ATOM 684 N N . ARG A 1 91 ? -7.494 -10.716 -3.862 1.00 58.22 91 ARG A N 1
ATOM 685 C CA . ARG A 1 91 ? -8.727 -10.305 -4.548 1.00 58.22 91 ARG A CA 1
ATOM 686 C C . ARG A 1 91 ? -8.429 -9.232 -5.583 1.00 58.22 91 ARG A C 1
ATOM 688 O O . ARG A 1 91 ? -9.066 -9.297 -6.652 1.00 58.22 91 ARG A O 1
#

Secondary structure (DSSP, 8-state):
--HHHHHHHHHHHHHHHHHHHHHHHTT-HHHHHHHHHHHHHHHHHHHHHHHHHHHHHHHTT--HHHHHHHHHHHH-GGGGSS---HHHHT-

Radius of gyration: 15.12 Å; chains: 1; bounding box: 35×20×45 Å

Sequence (91 aa):
LALVPMSQEARGLDAGTRLAARLTGSGDNRSAAIVQRIAQEEHAHVAVGVAWFKRVCDALDLQAVQLFRHQVSALSPDLLKGSFNHVARQR

InterPro domains:
  IPR007402 Protein of unknown function DUF455 [PF04305] (1-90)
  IPR007402 Protein of unknown function DUF455 [PTHR42782] (1-90)
  IPR009078 Ferritin-like superfamily [SSF47240] (8-75)

Foldseek 3Di:
DLLVVLLVLQVLLVVLQVVLVVCVVVVNNVVSVVSVVSSVVSLVVNVVSLVVLVVVCVVVVHDSVVVSVVCCVVPPVCSPDDDGPVVSVVD

Organism: Haematococcus lacustris (NCBI:txid44745)